Protein AF-A0A927TH06-F1 (afdb_monomer)

Radius of gyration: 19.95 Å; Cα contacts (8 Å, |Δi|>4): 73; chains: 1; bounding box: 49×26×53 Å

Solvent-accessible surface area (backbone atoms only — not comparable to full-atom values): 7713 Å² total; per-residue (Å²): 111,66,73,60,50,56,51,51,52,52,53,52,44,53,54,34,51,52,42,34,52,53,13,52,50,33,33,46,46,32,74,73,48,85,59,98,54,74,67,65,62,57,27,51,48,32,34,51,52,11,52,51,39,33,50,56,28,51,56,50,45,54,53,52,52,54,34,72,74,32,69,67,57,39,54,54,50,50,56,58,68,69,34,66,67,53,52,52,50,52,57,51,50,53,52,53,51,51,54,52,51,53,54,53,52,52,54,49,38,60,56,31,56,75,76,34,68,70,56,24,51,52,48,50,51,51,50,53,52,50,51,50,51,53,50,52,52,50,5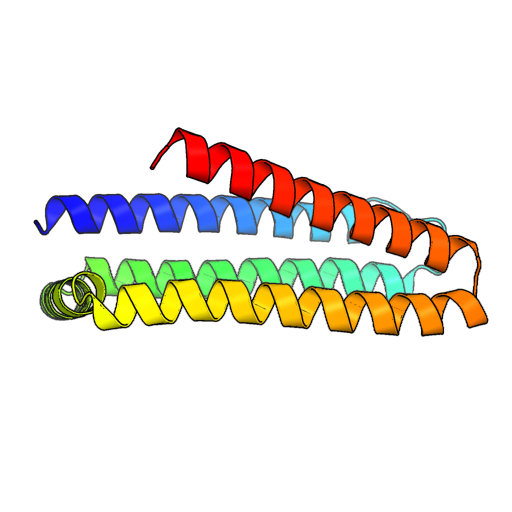6,52,48,66,74,74,108

Foldseek 3Di:
DLVVLLVVLVVVLVVLVVLLVVLVVLLCCLPPPQDPPDNPPSSCVSNVVSVVSNVVSVVSNVVSVVCNVDPVSSVVVVVCVPPPVNVVVVVVVVVVVLVVVLVVLVVVLVVCVVPDPVSNVVSVVVNVVSVVVVVVVVVVVVVVD

Secondary structure (DSSP, 8-state):
-HHHHHHHHHHHHHHHHHHHHHHHHHHHHHHHS--SS-HHHHHHHHHHHHHHHHHHHHHHHHHHHHHHH-HHHHHHHHHHHH-HHHHHHHHHHHHHHHHHHHHHHHHHHHHHHHH-HHHHHHHHHHHHHHHHHHHHHHHHHHHH-

Nearest PDB structures (foldseek):
  7aan-assembly1_B  TM=3.257E-01  e=3.476E+00  Homo sapiens
  6h7w-assembly1_M  TM=3.050E-01  e=3.881E+00  Thermochaetoides thermophila DSM 1495
  3q0k-assembly1_A  TM=3.718E-01  e=5.402E+00  Homo sapiens
  6h7w-assembly1_B  TM=2.545E-01  e=3.290E+00  Thermochaetoides thermophila DSM 1495
  7aal-assembly1_B  TM=2.573E-01  e=6.373E+00  Homo sapiens

Structure (mmCIF, N/CA/C/O backbone):
data_AF-A0A927TH06-F1
#
_entry.id   AF-A0A927TH06-F1
#
loop_
_atom_site.group_PDB
_atom_site.id
_atom_site.type_symbol
_atom_site.label_atom_id
_atom_site.label_alt_id
_atom_site.label_comp_id
_atom_site.label_asym_id
_atom_site.label_entity_id
_atom_site.label_seq_id
_atom_site.pdbx_PDB_ins_code
_atom_site.Cartn_x
_atom_site.Cartn_y
_atom_site.Cartn_z
_atom_site.occupancy
_atom_site.B_iso_or_equiv
_atom_site.auth_seq_id
_atom_site.auth_comp_id
_atom_site.auth_asym_id
_atom_site.auth_atom_id
_atom_site.pdbx_PDB_model_num
ATOM 1 N N . MET A 1 1 ? -18.872 -1.274 23.395 1.00 59.78 1 MET A N 1
ATOM 2 C CA . MET A 1 1 ? -18.220 -0.687 22.195 1.00 59.78 1 MET A CA 1
ATOM 3 C C . MET A 1 1 ? -16.695 -0.747 22.267 1.00 59.78 1 MET A C 1
ATOM 5 O O . MET A 1 1 ? -16.061 -1.108 21.283 1.00 59.78 1 MET A O 1
ATOM 9 N N . GLU A 1 2 ? -16.110 -0.511 23.438 1.00 64.62 2 GLU A N 1
ATOM 10 C CA . GLU A 1 2 ? -14.661 -0.520 23.671 1.00 64.62 2 GLU A CA 1
ATOM 11 C C . GLU A 1 2 ? -13.946 -1.838 23.289 1.00 64.62 2 GLU A C 1
ATOM 13 O O . GLU A 1 2 ? -12.944 -1.830 22.570 1.00 64.62 2 GLU A O 1
ATOM 18 N N . ASN A 1 3 ? -14.529 -2.996 23.635 1.00 71.56 3 ASN A N 1
ATOM 19 C CA . ASN A 1 3 ? -14.000 -4.310 23.233 1.00 71.56 3 ASN A CA 1
ATOM 20 C C . ASN A 1 3 ? -13.990 -4.537 21.708 1.00 71.56 3 ASN A C 1
ATOM 22 O O . ASN A 1 3 ? -13.113 -5.236 21.196 1.00 71.56 3 ASN A O 1
ATOM 26 N N . LYS A 1 4 ? -14.923 -3.933 20.952 1.00 75.12 4 LYS A N 1
ATOM 27 C CA . LYS A 1 4 ? -14.915 -4.011 19.477 1.00 75.12 4 LYS A CA 1
ATOM 28 C C . LYS A 1 4 ? -13.746 -3.204 18.897 1.00 75.12 4 LYS A C 1
ATOM 30 O O . LYS A 1 4 ? -13.124 -3.648 17.934 1.00 75.12 4 LYS A O 1
ATOM 35 N N . MET A 1 5 ? -13.399 -2.073 19.513 1.00 71.44 5 MET A N 1
ATOM 36 C CA . MET A 1 5 ? -12.279 -1.235 19.079 1.00 71.44 5 MET A CA 1
ATOM 37 C C . MET A 1 5 ? -10.922 -1.866 19.356 1.00 71.44 5 MET A C 1
ATOM 39 O O . MET A 1 5 ? -10.082 -1.928 18.461 1.00 71.44 5 MET A O 1
ATOM 43 N N . LYS A 1 6 ? -10.736 -2.416 20.561 1.00 74.75 6 LYS A N 1
ATOM 44 C CA . LYS A 1 6 ? -9.529 -3.172 20.927 1.00 74.75 6 LYS A CA 1
ATOM 45 C C . LYS A 1 6 ? -9.294 -4.333 19.944 1.00 74.75 6 LYS A C 1
ATOM 47 O O . LYS A 1 6 ? -8.178 -4.510 19.457 1.00 74.75 6 LYS A O 1
ATOM 52 N N . LYS A 1 7 ? -10.355 -5.052 19.539 1.00 77.00 7 LYS A N 1
ATOM 53 C CA . LYS A 1 7 ? -10.285 -6.083 18.480 1.00 77.00 7 LYS A CA 1
ATOM 54 C C . LYS A 1 7 ? -9.876 -5.520 17.109 1.00 77.00 7 LYS A C 1
ATOM 56 O O . LYS A 1 7 ? -9.023 -6.115 16.452 1.00 77.00 7 LYS A O 1
ATOM 61 N N . ARG A 1 8 ? -10.429 -4.379 16.675 1.00 73.00 8 ARG A N 1
ATOM 62 C CA . ARG A 1 8 ? -10.040 -3.724 15.406 1.00 73.00 8 ARG A CA 1
ATOM 63 C C . ARG A 1 8 ? -8.586 -3.251 15.420 1.00 73.00 8 ARG A C 1
ATOM 65 O O . ARG A 1 8 ? -7.871 -3.492 14.452 1.00 73.00 8 ARG A O 1
ATOM 72 N N . LEU A 1 9 ? -8.126 -2.650 16.518 1.00 74.56 9 LEU A N 1
ATOM 73 C CA . LEU A 1 9 ? -6.730 -2.239 16.689 1.00 74.56 9 LEU A CA 1
ATOM 74 C C . LEU A 1 9 ? -5.785 -3.443 16.643 1.00 74.56 9 LEU A C 1
ATOM 76 O O . LEU A 1 9 ? -4.779 -3.388 15.944 1.00 74.56 9 LEU A O 1
ATOM 80 N N . LYS A 1 10 ? -6.142 -4.563 17.283 1.00 77.00 10 LYS A N 1
ATOM 81 C CA . LYS A 1 10 ? -5.360 -5.808 17.209 1.00 77.00 10 LYS A CA 1
ATOM 82 C C . LYS A 1 10 ? -5.298 -6.372 15.783 1.00 77.00 10 LYS A C 1
ATOM 84 O O . LYS A 1 10 ? -4.229 -6.786 15.347 1.00 77.00 10 LYS A O 1
ATOM 89 N N . LYS A 1 11 ? -6.402 -6.317 15.025 1.00 79.31 11 LYS A N 1
ATOM 90 C CA . LYS A 1 11 ? -6.438 -6.717 13.604 1.00 79.31 11 LYS A CA 1
ATOM 91 C C . LYS A 1 11 ? -5.579 -5.801 12.721 1.00 79.31 11 LYS A C 1
ATOM 93 O O . LYS A 1 11 ? -4.875 -6.286 11.845 1.00 79.31 11 LYS A O 1
ATOM 98 N N . ARG A 1 12 ? -5.580 -4.488 12.977 1.00 77.25 12 ARG A N 1
ATOM 99 C CA . ARG A 1 12 ? -4.680 -3.530 12.304 1.00 77.25 12 ARG A CA 1
ATOM 100 C C . ARG A 1 12 ? -3.215 -3.821 12.630 1.00 77.25 12 ARG A C 1
ATOM 102 O O . ARG A 1 12 ? -2.387 -3.818 11.728 1.00 77.25 12 ARG A O 1
ATOM 109 N N . ASN A 1 13 ? -2.915 -4.138 13.889 1.00 78.94 13 ASN A N 1
ATOM 110 C CA . ASN A 1 13 ? -1.574 -4.522 14.323 1.00 78.94 13 ASN A CA 1
ATOM 111 C C . ASN A 1 13 ? -1.092 -5.804 13.630 1.00 78.94 13 ASN A C 1
ATOM 113 O O . ASN A 1 13 ? 0.065 -5.885 13.243 1.00 78.94 13 ASN A O 1
ATOM 117 N N . PHE A 1 14 ? -1.988 -6.772 13.416 1.00 77.94 14 PHE A N 1
ATOM 118 C CA . PHE A 1 14 ? -1.694 -7.983 12.647 1.00 77.94 14 PHE A CA 1
ATOM 119 C C . PHE A 1 14 ? -1.316 -7.667 11.189 1.00 77.94 14 PHE A C 1
ATOM 121 O O . PHE A 1 14 ? -0.352 -8.221 10.672 1.00 77.94 14 PHE A O 1
ATOM 128 N N . GLY A 1 15 ? -1.996 -6.707 10.551 1.00 76.12 15 GLY A N 1
ATOM 129 C CA . GLY A 1 15 ? -1.593 -6.203 9.232 1.00 76.12 15 GLY A CA 1
ATOM 130 C C . GLY A 1 15 ? -0.196 -5.563 9.229 1.00 76.12 15 GLY A C 1
ATOM 131 O O . GLY A 1 15 ? 0.584 -5.792 8.309 1.00 76.12 15 GLY A O 1
ATOM 132 N N . CYS A 1 16 ? 0.164 -4.825 10.285 1.00 79.50 16 CYS A N 1
ATOM 133 C CA . CYS A 1 16 ? 1.513 -4.268 10.436 1.00 79.50 16 CYS A CA 1
ATOM 134 C C . CYS A 1 16 ? 2.593 -5.349 10.605 1.00 79.50 16 CYS A C 1
ATOM 136 O O . CYS A 1 16 ? 3.706 -5.158 10.130 1.00 79.50 16 CYS A O 1
ATOM 138 N N . VAL A 1 17 ? 2.277 -6.491 11.225 1.00 81.12 17 VAL A N 1
ATOM 139 C CA . VAL A 1 17 ? 3.201 -7.639 11.295 1.00 81.12 17 VAL A CA 1
ATOM 140 C C . VAL A 1 17 ? 3.465 -8.214 9.899 1.00 81.12 17 VAL A C 1
ATOM 142 O O . VAL A 1 17 ? 4.608 -8.529 9.582 1.00 81.12 17 VAL A O 1
ATOM 145 N N . GLY A 1 18 ? 2.448 -8.262 9.032 1.00 81.94 18 GLY A N 1
ATOM 146 C CA . GLY A 1 18 ? 2.625 -8.627 7.622 1.00 81.94 18 GLY A CA 1
ATOM 147 C C . GLY A 1 18 ? 3.586 -7.691 6.877 1.00 81.94 18 GLY A C 1
ATOM 148 O O . GLY A 1 18 ? 4.459 -8.160 6.153 1.00 81.94 18 GLY A O 1
ATOM 149 N N . LEU A 1 19 ? 3.497 -6.377 7.119 1.00 80.38 19 LEU A N 1
ATOM 150 C CA . LEU A 1 19 ? 4.423 -5.390 6.540 1.00 80.38 19 LEU A CA 1
ATOM 151 C C . LEU A 1 19 ? 5.869 -5.579 7.017 1.00 80.38 19 LEU A C 1
ATOM 153 O O . LEU A 1 19 ? 6.791 -5.432 6.219 1.00 80.38 19 LEU A O 1
ATOM 157 N N . ILE A 1 20 ? 6.073 -5.937 8.290 1.00 84.31 20 ILE A N 1
ATOM 158 C CA . ILE A 1 20 ? 7.404 -6.279 8.816 1.00 84.31 20 ILE A CA 1
ATOM 159 C C . ILE A 1 20 ? 7.951 -7.515 8.096 1.00 84.31 20 ILE 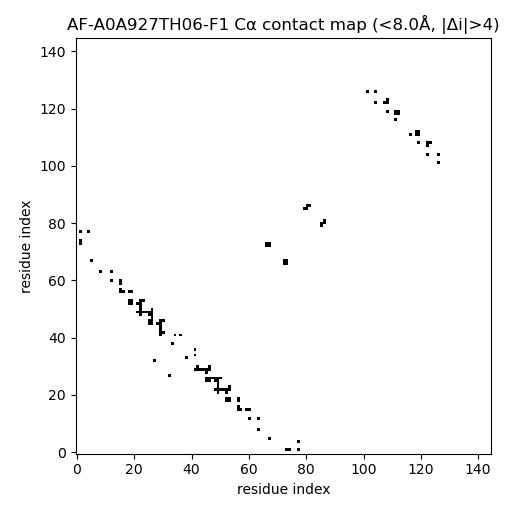A C 1
ATOM 161 O O . ILE A 1 20 ? 9.113 -7.514 7.705 1.00 84.31 20 ILE A O 1
ATOM 165 N N . GLY A 1 21 ? 7.114 -8.529 7.854 1.00 84.62 21 GLY A N 1
ATOM 166 C CA . GLY A 1 21 ? 7.488 -9.705 7.065 1.00 84.62 21 GLY A CA 1
ATOM 167 C C . GLY A 1 21 ? 7.959 -9.344 5.653 1.00 84.62 21 GLY A C 1
ATOM 168 O O . GLY A 1 21 ? 9.030 -9.780 5.238 1.00 84.62 21 GLY A O 1
ATOM 169 N N . CYS A 1 22 ? 7.218 -8.485 4.945 1.00 82.88 22 CYS A N 1
ATOM 170 C CA . CYS A 1 22 ? 7.625 -7.990 3.625 1.00 82.88 22 CYS A CA 1
ATOM 171 C C . CYS A 1 22 ? 8.931 -7.180 3.671 1.00 82.88 22 CYS A C 1
ATOM 173 O O . CYS A 1 22 ? 9.758 -7.310 2.774 1.00 82.88 22 CYS A O 1
ATOM 175 N N . GLY A 1 23 ? 9.135 -6.370 4.714 1.00 81.31 23 GLY A N 1
ATOM 176 C CA . GLY A 1 23 ? 10.376 -5.615 4.897 1.00 81.31 23 GLY A CA 1
ATOM 177 C C . GLY A 1 23 ? 11.585 -6.512 5.182 1.00 81.31 23 GLY A C 1
ATOM 178 O O . GLY A 1 23 ? 12.662 -6.280 4.647 1.00 81.31 23 GLY A O 1
ATOM 179 N N . ILE A 1 24 ? 11.417 -7.581 5.966 1.00 85.19 24 ILE A N 1
ATOM 180 C CA . ILE A 1 24 ? 12.479 -8.575 6.196 1.00 85.19 24 ILE A CA 1
ATOM 181 C C . ILE A 1 24 ? 12.803 -9.312 4.892 1.00 85.19 24 ILE A C 1
ATOM 183 O O . ILE A 1 24 ? 13.975 -9.496 4.572 1.00 85.19 24 ILE A O 1
ATOM 187 N N . LEU A 1 25 ? 11.779 -9.680 4.114 1.00 84.44 25 LEU A N 1
ATOM 188 C CA . LEU A 1 25 ? 11.957 -10.306 2.806 1.00 84.44 25 LEU A CA 1
ATOM 189 C C . LEU A 1 25 ? 12.759 -9.403 1.857 1.00 84.44 25 LEU A C 1
ATOM 191 O O . LEU A 1 25 ? 13.675 -9.883 1.198 1.00 84.44 25 LEU A O 1
ATOM 195 N N . SER A 1 26 ? 12.466 -8.100 1.807 1.00 81.00 26 SER A N 1
ATOM 196 C CA . SER A 1 26 ? 13.191 -7.182 0.921 1.00 81.00 26 SER A CA 1
ATOM 197 C C . SER A 1 26 ? 14.648 -6.973 1.349 1.00 81.00 26 SER A C 1
ATOM 199 O O . SER A 1 26 ? 15.525 -6.921 0.491 1.00 81.00 26 SER A O 1
ATOM 201 N N . VAL A 1 27 ? 14.934 -6.923 2.658 1.00 81.56 27 VAL A N 1
ATOM 202 C CA . VAL A 1 27 ? 16.318 -6.889 3.174 1.00 81.56 27 VAL A CA 1
ATOM 203 C C . VAL A 1 27 ? 17.056 -8.189 2.848 1.00 81.56 27 VAL A C 1
ATOM 205 O O . VAL A 1 27 ? 18.228 -8.145 2.473 1.00 81.56 27 VAL A O 1
ATOM 208 N N . TYR A 1 28 ? 16.380 -9.335 2.958 1.00 82.50 28 TYR A N 1
ATOM 209 C CA . TYR A 1 28 ? 16.957 -10.639 2.639 1.00 82.50 28 TYR A CA 1
ATOM 210 C C . TYR A 1 28 ? 17.292 -10.764 1.150 1.00 82.50 28 TYR A C 1
ATOM 212 O O . TYR A 1 28 ? 18.409 -11.139 0.810 1.00 82.50 28 TYR A O 1
ATOM 220 N N . VAL A 1 29 ? 16.372 -10.380 0.260 1.00 80.00 29 VAL A N 1
ATOM 221 C CA . VAL A 1 29 ? 16.613 -10.382 -1.193 1.00 80.00 29 VAL A CA 1
ATOM 222 C C . VAL A 1 29 ? 17.761 -9.443 -1.556 1.00 80.00 29 VAL A C 1
ATOM 224 O O . VAL A 1 29 ? 18.634 -9.842 -2.317 1.00 80.00 29 VAL A O 1
ATOM 227 N N . GLY A 1 30 ? 17.810 -8.243 -0.966 1.00 74.31 30 GLY A N 1
ATOM 228 C CA . GLY A 1 30 ? 18.886 -7.284 -1.220 1.00 74.31 30 GLY A CA 1
ATOM 229 C C . GLY A 1 30 ? 20.278 -7.777 -0.806 1.00 74.31 30 GLY A C 1
ATOM 230 O O . GLY A 1 30 ? 21.240 -7.462 -1.488 1.00 74.31 30 GLY A O 1
ATOM 231 N N . ASN A 1 31 ? 20.402 -8.555 0.278 1.00 71.38 31 ASN A N 1
ATOM 232 C CA . ASN A 1 31 ? 21.708 -9.014 0.782 1.00 71.38 31 ASN A CA 1
ATOM 233 C C . ASN A 1 31 ? 22.113 -10.425 0.319 1.00 71.38 31 ASN A C 1
ATOM 235 O O . ASN A 1 31 ? 23.302 -10.689 0.171 1.00 71.38 31 ASN A O 1
ATOM 239 N N . CYS A 1 32 ? 21.164 -11.352 0.142 1.00 65.50 32 CYS A N 1
ATOM 240 C CA . CYS A 1 32 ? 21.461 -12.757 -0.173 1.00 65.50 32 CYS A CA 1
ATOM 241 C C . CYS A 1 32 ? 21.324 -13.103 -1.656 1.00 65.50 32 CYS A C 1
ATOM 243 O O . CYS A 1 32 ? 21.952 -14.058 -2.108 1.00 65.50 32 CYS A O 1
ATOM 245 N N . MET A 1 33 ? 20.500 -12.377 -2.412 1.00 59.91 33 MET A N 1
ATOM 246 C CA . MET A 1 33 ? 20.303 -12.645 -3.831 1.00 59.91 33 MET A CA 1
ATOM 247 C C . MET A 1 33 ? 21.193 -11.681 -4.610 1.00 59.91 33 MET A C 1
ATOM 249 O O . MET A 1 33 ? 20.857 -10.513 -4.777 1.00 59.91 33 MET A O 1
ATOM 253 N N . THR A 1 34 ? 22.355 -12.154 -5.064 1.00 54.38 34 THR A N 1
ATOM 254 C CA . THR A 1 34 ? 23.219 -11.396 -5.978 1.00 54.38 34 THR A CA 1
ATOM 255 C C . THR A 1 34 ? 22.470 -11.200 -7.294 1.00 54.38 34 THR A C 1
ATOM 257 O O . THR A 1 34 ? 22.503 -12.059 -8.178 1.00 54.38 34 THR A O 1
ATOM 260 N N . LEU A 1 35 ? 21.717 -10.106 -7.400 1.00 56.50 35 LEU A N 1
ATOM 261 C CA . LEU A 1 35 ? 21.070 -9.711 -8.642 1.00 56.50 35 LEU A CA 1
ATOM 262 C C . LEU A 1 35 ? 22.171 -9.376 -9.667 1.00 56.50 35 LEU A C 1
ATOM 264 O O . LEU A 1 35 ? 23.132 -8.699 -9.311 1.00 56.50 35 LEU A O 1
ATOM 268 N N . PRO A 1 36 ? 22.056 -9.815 -10.933 1.00 56.50 36 PRO A N 1
ATOM 269 C CA . PRO A 1 36 ? 23.069 -9.602 -11.978 1.00 56.50 36 PRO A CA 1
ATOM 270 C C . PRO A 1 36 ? 23.157 -8.142 -12.479 1.00 56.50 36 PRO A C 1
ATOM 272 O O . PRO A 1 36 ? 23.672 -7.889 -13.562 1.00 56.50 36 PRO A O 1
ATOM 275 N N . VAL A 1 37 ? 22.622 -7.187 -11.716 1.00 55.94 37 VAL A N 1
ATOM 276 C CA . VAL A 1 37 ? 22.518 -5.761 -12.045 1.00 55.94 37 VAL A CA 1
ATOM 277 C C . VAL A 1 37 ? 23.419 -5.008 -11.073 1.00 55.94 37 VAL A C 1
ATOM 279 O O . VAL A 1 37 ? 23.314 -5.261 -9.875 1.00 55.94 37 VAL A O 1
ATOM 282 N N 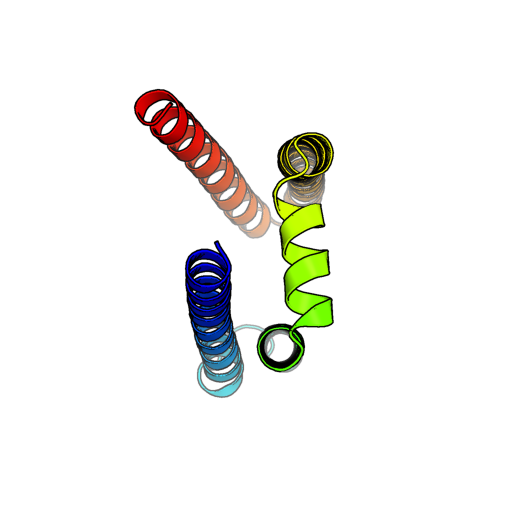. ASP A 1 38 ? 24.282 -4.124 -11.585 1.00 55.56 38 ASP A N 1
ATOM 283 C CA . ASP A 1 38 ? 25.319 -3.362 -10.866 1.00 55.56 38 ASP A CA 1
ATOM 284 C C . ASP A 1 38 ? 25.064 -3.226 -9.351 1.00 55.56 38 ASP A C 1
ATOM 286 O O . ASP A 1 38 ? 24.146 -2.536 -8.889 1.00 55.56 38 ASP A O 1
ATOM 290 N N . LEU A 1 39 ? 25.870 -3.975 -8.591 1.00 57.56 39 LEU A N 1
ATOM 291 C CA . LEU A 1 39 ? 25.573 -4.478 -7.246 1.00 57.56 39 LEU A CA 1
ATOM 292 C C . LEU A 1 39 ? 25.350 -3.412 -6.159 1.00 57.56 39 LEU A C 1
ATOM 294 O O . LEU A 1 39 ? 24.743 -3.737 -5.141 1.00 57.56 39 LEU A O 1
ATOM 298 N N . ASP A 1 40 ? 25.771 -2.160 -6.343 1.00 65.75 40 ASP A N 1
ATOM 299 C CA . ASP A 1 40 ? 25.706 -1.156 -5.268 1.00 65.75 40 ASP A CA 1
ATOM 300 C C . ASP A 1 40 ? 24.345 -0.453 -5.163 1.00 65.75 40 ASP A C 1
ATOM 302 O O . ASP A 1 40 ? 23.790 -0.319 -4.067 1.00 65.75 40 ASP A O 1
ATOM 306 N N . PHE A 1 41 ? 23.758 -0.024 -6.285 1.00 71.75 41 PHE A N 1
ATOM 307 C CA . PHE A 1 41 ? 22.528 0.776 -6.235 1.00 71.75 41 PHE A CA 1
ATOM 308 C C . PHE A 1 41 ? 21.298 -0.073 -5.900 1.00 71.75 41 PHE A C 1
ATOM 310 O O . PHE A 1 41 ? 20.502 0.286 -5.029 1.00 71.75 41 PHE A O 1
ATOM 317 N N . SER A 1 42 ? 21.156 -1.226 -6.559 1.00 70.69 42 SER A N 1
ATOM 318 C CA . SER A 1 42 ? 20.011 -2.121 -6.360 1.00 70.69 42 SER A CA 1
ATOM 319 C C . SER A 1 42 ? 19.959 -2.638 -4.920 1.00 70.69 42 SER A C 1
ATOM 321 O O . SER A 1 42 ? 18.911 -2.595 -4.274 1.00 70.69 42 SER A O 1
ATOM 323 N N . THR A 1 43 ? 21.108 -3.046 -4.378 1.00 76.12 43 THR A N 1
ATOM 324 C CA . THR A 1 43 ? 21.234 -3.540 -3.001 1.00 76.12 43 THR A CA 1
ATOM 325 C C . THR A 1 43 ? 20.899 -2.457 -1.978 1.00 76.12 43 THR A C 1
ATOM 327 O O . THR A 1 43 ? 20.096 -2.691 -1.068 1.00 76.12 43 THR A O 1
ATOM 330 N N . GLY A 1 44 ? 21.435 -1.242 -2.150 1.00 80.06 44 GLY A N 1
ATOM 331 C CA . GLY A 1 44 ? 21.108 -0.095 -1.299 1.00 80.06 44 GLY A CA 1
ATOM 332 C C . GLY A 1 44 ? 19.618 0.264 -1.328 1.00 80.06 44 GLY A C 1
ATOM 333 O O . GLY A 1 44 ? 19.024 0.568 -0.292 1.00 80.06 44 GLY A O 1
ATOM 334 N N . PHE A 1 45 ? 18.976 0.156 -2.493 1.00 81.69 45 PHE A N 1
ATOM 335 C CA . PHE A 1 45 ? 17.551 0.438 -2.651 1.00 81.69 45 PHE A CA 1
ATOM 336 C C . PHE A 1 45 ? 16.657 -0.581 -1.925 1.00 81.69 45 PHE A C 1
ATOM 338 O O . PHE A 1 45 ? 15.786 -0.188 -1.146 1.00 81.69 45 PHE A O 1
ATOM 345 N N . TYR A 1 46 ? 16.881 -1.888 -2.117 1.00 81.94 46 TYR A N 1
ATOM 346 C CA . TYR A 1 46 ? 16.070 -2.937 -1.475 1.00 81.94 46 TYR A CA 1
ATOM 347 C C . TYR A 1 46 ? 16.239 -2.975 0.046 1.00 81.94 46 TYR A C 1
ATOM 349 O O . TYR A 1 46 ? 15.262 -3.157 0.783 1.00 81.94 46 TYR A O 1
ATOM 357 N N . THR A 1 47 ? 17.467 -2.765 0.524 1.00 83.75 47 THR A N 1
ATOM 358 C CA . THR A 1 47 ? 17.756 -2.692 1.960 1.00 83.75 47 THR A CA 1
ATOM 359 C C . THR A 1 47 ? 17.141 -1.442 2.582 1.00 83.75 47 THR A C 1
ATOM 361 O O . THR A 1 47 ? 16.425 -1.555 3.578 1.00 83.75 47 THR A O 1
ATOM 364 N N . GLY A 1 48 ? 17.315 -0.272 1.960 1.00 85.75 48 GLY A N 1
ATOM 365 C CA . GLY A 1 48 ? 16.716 0.986 2.407 1.00 85.75 48 GLY A CA 1
ATOM 366 C C . GLY A 1 48 ? 15.187 0.933 2.470 1.00 85.75 48 GLY A C 1
ATOM 367 O O . GLY A 1 48 ? 14.597 1.300 3.489 1.00 85.75 48 GLY A O 1
ATOM 368 N N . LEU A 1 49 ? 14.534 0.403 1.428 1.00 86.31 49 LEU A N 1
ATOM 369 C CA . LEU A 1 49 ? 13.082 0.194 1.426 1.00 86.31 49 LEU A CA 1
ATOM 370 C C . LEU A 1 49 ? 12.633 -0.764 2.531 1.00 86.31 49 LEU A C 1
ATOM 372 O O . LEU A 1 49 ? 11.642 -0.494 3.212 1.00 86.31 49 LEU A O 1
ATOM 376 N N . GLY A 1 50 ? 13.367 -1.857 2.744 1.00 85.88 50 GLY A N 1
ATOM 377 C CA . GLY A 1 50 ? 13.058 -2.813 3.802 1.00 85.88 50 GLY A CA 1
ATOM 378 C C . GLY A 1 50 ? 13.113 -2.191 5.192 1.00 85.88 50 GLY A C 1
ATOM 379 O O . GLY A 1 50 ? 12.158 -2.315 5.964 1.00 85.88 50 GLY A O 1
ATOM 380 N N . PHE A 1 51 ? 14.171 -1.433 5.489 1.00 87.56 51 PHE A N 1
ATOM 381 C CA . PHE A 1 51 ? 14.281 -0.700 6.749 1.00 87.56 51 PHE A CA 1
ATOM 382 C C . PHE A 1 51 ? 13.174 0.345 6.917 1.00 87.56 51 PHE A C 1
ATOM 384 O O . PHE A 1 51 ? 12.599 0.444 8.002 1.00 87.56 51 PHE A O 1
ATOM 391 N N . ALA A 1 52 ? 12.817 1.084 5.863 1.00 88.38 52 ALA A N 1
ATOM 392 C CA . ALA A 1 52 ? 11.733 2.065 5.919 1.00 88.38 52 ALA A CA 1
ATOM 393 C C . ALA A 1 52 ? 10.367 1.412 6.218 1.00 88.38 52 ALA A C 1
ATOM 395 O O . ALA A 1 52 ? 9.594 1.909 7.049 1.00 88.38 52 ALA A O 1
ATOM 396 N N . LEU A 1 53 ? 10.075 0.264 5.596 1.00 87.44 53 LEU A N 1
ATOM 397 C CA . LEU A 1 53 ? 8.859 -0.509 5.860 1.00 87.44 53 LEU A CA 1
ATOM 398 C C . LEU A 1 53 ? 8.820 -1.029 7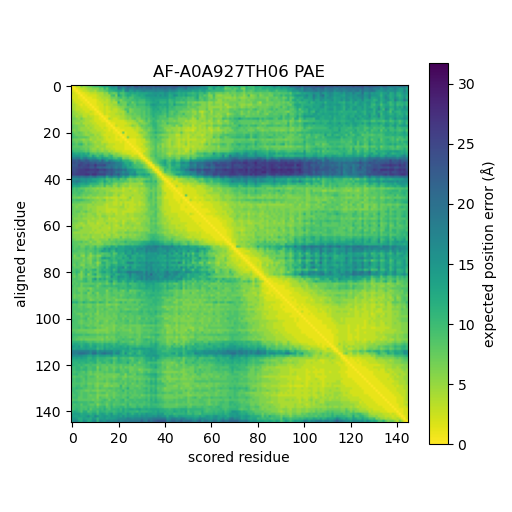.301 1.00 87.44 53 LEU A C 1
ATOM 400 O O . LEU A 1 53 ? 7.808 -0.869 7.986 1.00 87.44 53 LEU A O 1
ATOM 404 N N . ILE A 1 54 ? 9.930 -1.579 7.795 1.00 88.06 54 ILE A N 1
ATOM 405 C CA . ILE A 1 54 ? 10.030 -2.073 9.173 1.00 88.06 54 ILE A CA 1
ATOM 406 C C . ILE A 1 54 ? 9.859 -0.918 10.171 1.00 88.06 54 ILE A C 1
ATOM 408 O O . ILE A 1 54 ? 9.051 -1.014 11.096 1.00 88.06 54 ILE A O 1
ATOM 412 N N . ALA A 1 55 ? 10.554 0.204 9.965 1.00 89.12 55 ALA A N 1
ATOM 413 C CA . ALA A 1 55 ? 10.484 1.366 10.846 1.00 89.12 55 ALA A CA 1
ATOM 414 C C . ALA A 1 55 ? 9.063 1.950 10.915 1.00 89.12 55 ALA A C 1
ATOM 416 O 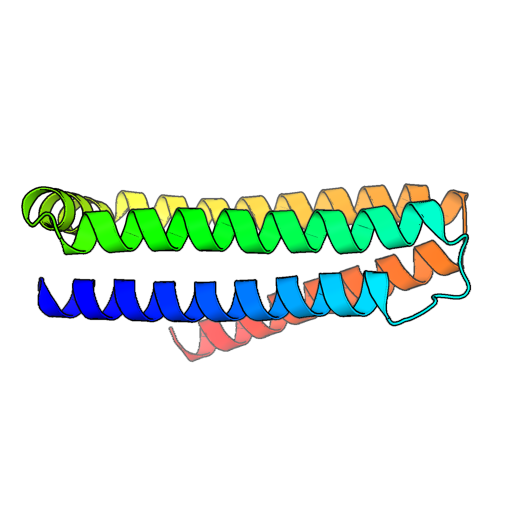O . ALA A 1 55 ? 8.532 2.178 12.006 1.00 89.12 55 ALA A O 1
ATOM 417 N N . SER A 1 56 ? 8.407 2.143 9.767 1.00 86.81 56 SER A N 1
ATOM 418 C CA . SER A 1 56 ? 7.034 2.664 9.717 1.00 86.81 56 SER A CA 1
ATOM 419 C C . SER A 1 56 ? 6.020 1.728 10.394 1.00 86.81 56 SER A C 1
ATOM 421 O O . SER A 1 56 ? 5.125 2.194 11.116 1.00 86.81 56 SER A O 1
ATOM 423 N N . ALA A 1 57 ? 6.188 0.411 10.243 1.00 86.44 57 ALA A N 1
ATOM 424 C CA . ALA A 1 57 ? 5.365 -0.584 10.917 1.00 86.44 57 ALA A CA 1
ATOM 425 C C . ALA A 1 57 ? 5.562 -0.549 12.441 1.00 86.44 57 ALA A C 1
ATOM 427 O O . ALA A 1 57 ? 4.576 -0.481 13.180 1.00 86.44 57 ALA A O 1
ATOM 428 N N . ILE A 1 58 ? 6.811 -0.504 12.919 1.00 87.44 58 ILE A N 1
ATOM 429 C CA . ILE A 1 58 ? 7.136 -0.422 14.352 1.00 87.44 58 ILE A CA 1
ATOM 430 C C . ILE A 1 58 ? 6.539 0.845 14.975 1.00 87.44 58 ILE A C 1
ATOM 432 O O . ILE A 1 58 ? 5.852 0.765 15.996 1.00 87.44 58 ILE A O 1
ATOM 436 N N . ILE A 1 59 ? 6.722 2.010 14.343 1.00 88.00 59 ILE A N 1
ATOM 437 C CA . ILE A 1 59 ? 6.163 3.283 14.828 1.00 88.00 59 ILE A CA 1
ATOM 438 C C . ILE A 1 59 ? 4.637 3.184 14.964 1.00 88.00 59 ILE A C 1
ATOM 440 O O . ILE A 1 59 ? 4.057 3.653 15.948 1.00 88.00 59 ILE A O 1
ATOM 444 N N . THR A 1 60 ? 3.972 2.551 13.997 1.00 85.19 60 THR A N 1
ATOM 445 C CA . THR A 1 60 ? 2.516 2.365 14.012 1.00 85.19 60 THR A CA 1
ATOM 446 C C . THR A 1 60 ? 2.070 1.425 15.133 1.00 85.19 60 THR A C 1
ATOM 448 O O . THR A 1 60 ? 1.094 1.723 15.827 1.00 85.19 60 THR A O 1
ATOM 451 N N . ILE A 1 61 ? 2.802 0.332 15.365 1.00 85.56 61 ILE A N 1
ATOM 452 C CA . ILE A 1 61 ? 2.538 -0.616 16.455 1.00 85.56 61 ILE A CA 1
ATOM 453 C C . ILE A 1 61 ? 2.676 0.075 17.815 1.00 85.56 61 ILE A C 1
ATOM 455 O O . ILE A 1 61 ? 1.770 -0.018 18.643 1.00 85.56 61 ILE A O 1
ATOM 459 N N . ILE A 1 62 ? 3.753 0.836 18.032 1.00 85.31 62 ILE A N 1
ATOM 460 C CA . ILE A 1 62 ? 3.986 1.565 19.289 1.00 85.31 62 ILE A CA 1
ATOM 461 C C . ILE A 1 62 ? 2.858 2.570 19.548 1.00 85.31 62 ILE A C 1
ATOM 463 O O . ILE A 1 62 ? 2.318 2.632 20.656 1.00 85.31 62 ILE A O 1
ATOM 467 N N . LYS A 1 63 ? 2.447 3.331 18.523 1.00 84.25 63 LYS A N 1
ATOM 468 C CA . LYS A 1 63 ? 1.308 4.255 18.634 1.00 84.25 63 LYS A CA 1
ATOM 469 C C . LYS A 1 63 ? 0.024 3.511 19.012 1.00 84.25 63 LYS A C 1
ATOM 471 O O . LYS A 1 63 ? -0.677 3.954 19.919 1.00 84.25 63 LYS A O 1
ATOM 476 N N . ASN A 1 64 ? -0.268 2.379 18.367 1.00 81.88 64 ASN A N 1
ATOM 477 C CA . ASN A 1 64 ? -1.455 1.567 18.655 1.00 81.88 64 ASN A CA 1
ATOM 478 C C . ASN A 1 64 ? -1.446 0.996 20.079 1.00 81.88 64 ASN A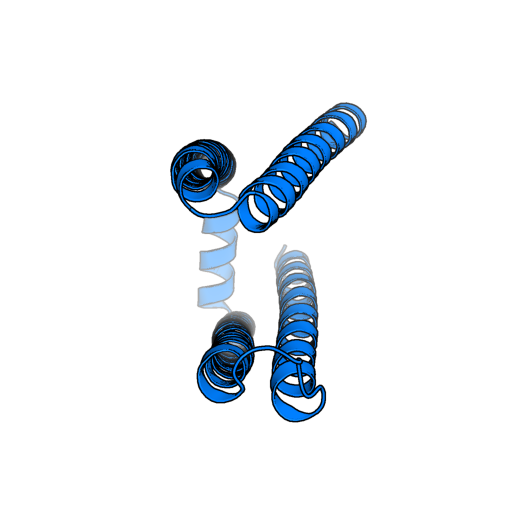 C 1
ATOM 480 O O . ASN A 1 64 ? -2.478 1.031 20.746 1.00 81.88 64 ASN A O 1
ATOM 484 N N . LEU A 1 65 ? -0.297 0.527 20.568 1.00 81.31 65 LEU A N 1
ATOM 485 C CA . LEU A 1 65 ? -0.150 0.036 21.939 1.00 81.31 65 LEU A CA 1
ATOM 486 C C . LEU A 1 65 ? -0.397 1.149 22.965 1.00 81.31 65 LEU A C 1
ATOM 488 O O . LEU A 1 65 ? -1.156 0.950 23.913 1.00 81.31 65 LEU A O 1
ATOM 492 N N . ARG A 1 66 ? 0.151 2.352 22.735 1.00 82.38 66 ARG A N 1
ATOM 493 C CA . ARG A 1 66 ? -0.069 3.519 23.607 1.00 82.38 66 ARG A CA 1
ATOM 494 C C . ARG A 1 66 ? -1.548 3.917 23.693 1.00 82.38 66 ARG A C 1
ATOM 496 O O . ARG A 1 66 ? -2.001 4.346 24.748 1.00 82.38 66 ARG A O 1
ATOM 503 N N . ILE A 1 67 ? -2.300 3.768 22.604 1.00 79.44 67 ILE A N 1
ATOM 504 C CA . ILE A 1 67 ? -3.746 4.048 22.569 1.00 79.44 67 ILE A CA 1
ATOM 505 C C . ILE A 1 67 ? -4.538 3.007 23.362 1.00 79.44 67 ILE A C 1
ATOM 507 O O . ILE A 1 67 ? -5.501 3.361 24.025 1.00 79.44 67 ILE A O 1
ATOM 511 N N . ILE A 1 68 ? -4.150 1.730 23.311 1.00 76.38 68 ILE A N 1
ATOM 512 C CA . ILE A 1 68 ? -4.841 0.667 24.061 1.00 76.38 68 ILE A CA 1
ATOM 513 C C . ILE A 1 68 ? -4.638 0.834 25.572 1.00 76.38 68 ILE A C 1
ATOM 515 O O . ILE A 1 68 ? -5.530 0.484 26.341 1.00 76.38 68 ILE A O 1
ATOM 519 N N . HIS A 1 69 ? -3.485 1.367 25.984 1.00 76.88 69 HIS A N 1
ATOM 520 C CA . HIS A 1 69 ? -3.144 1.565 27.393 1.00 76.88 69 HIS A CA 1
ATOM 521 C C . HIS A 1 69 ? -3.794 2.815 28.018 1.00 76.88 69 HIS A C 1
ATOM 523 O O . HIS A 1 69 ? -3.905 2.898 29.233 1.00 76.88 69 HIS A O 1
ATOM 529 N N . SER A 1 70 ? -4.238 3.786 27.211 1.00 79.69 70 SER A N 1
ATOM 530 C CA . SER A 1 70 ? -4.888 5.014 27.688 1.00 79.69 70 SER A CA 1
ATOM 531 C C . SER A 1 70 ? -6.375 4.994 27.339 1.00 79.69 70 SER A C 1
ATOM 533 O O . SER A 1 70 ? -6.749 5.144 26.176 1.00 79.69 70 SER A O 1
ATOM 535 N N . GLU A 1 71 ? -7.235 4.829 28.347 1.00 73.31 71 GLU A N 1
ATOM 536 C CA . GLU A 1 71 ? -8.692 4.792 28.146 1.00 73.31 71 GLU A CA 1
ATOM 537 C C . GLU A 1 71 ? -9.246 6.096 27.554 1.00 73.31 71 GLU A C 1
ATOM 539 O O . GLU A 1 71 ? -10.165 6.063 26.738 1.00 73.31 71 GLU A O 1
ATOM 544 N N . GLU A 1 72 ? -8.659 7.239 27.909 1.00 76.62 72 GLU A N 1
ATOM 545 C CA . GLU A 1 72 ? -9.045 8.553 27.387 1.00 76.62 72 GLU A CA 1
ATOM 546 C C . GLU A 1 72 ? -8.809 8.651 25.871 1.00 76.62 72 GLU A C 1
ATOM 548 O O . GLU A 1 72 ? -9.729 8.945 25.106 1.00 76.62 72 GLU A O 1
ATOM 553 N N . LYS A 1 73 ? -7.611 8.270 25.409 1.00 74.31 73 LYS A N 1
ATOM 554 C CA . LYS A 1 73 ? -7.256 8.264 23.978 1.00 74.31 73 LYS A CA 1
ATOM 555 C C . LYS A 1 73 ? -8.034 7.226 23.186 1.00 74.31 73 LYS A C 1
ATOM 557 O O . LYS A 1 73 ? -8.250 7.388 21.984 1.00 74.31 73 LYS A O 1
ATOM 562 N N . LEU A 1 74 ? -8.440 6.141 23.841 1.00 74.06 74 LEU A N 1
ATOM 563 C CA . LEU A 1 74 ? -9.306 5.153 23.227 1.00 74.06 74 LEU A CA 1
ATOM 564 C C . LEU A 1 74 ? -10.698 5.743 22.986 1.00 74.06 74 LEU A C 1
ATOM 566 O O . LEU A 1 74 ? -11.197 5.628 21.872 1.00 74.06 74 LEU A O 1
ATOM 570 N N . LYS A 1 75 ? -11.295 6.422 23.975 1.00 73.75 75 LYS A N 1
ATOM 571 C CA . LYS A 1 75 ? -12.609 7.077 23.841 1.00 73.75 75 LYS A CA 1
ATOM 572 C C . LYS A 1 75 ? -12.602 8.161 22.763 1.00 73.75 75 LYS A C 1
ATOM 574 O O . LYS A 1 75 ? -13.481 8.152 21.905 1.00 73.75 75 LYS A O 1
ATOM 579 N N . GLU A 1 76 ? -11.579 9.008 22.726 1.00 79.06 76 GLU A N 1
ATOM 580 C CA . GLU A 1 76 ? -11.420 10.030 21.684 1.00 79.06 76 GLU A CA 1
ATOM 581 C C . GLU A 1 76 ? -11.353 9.409 20.279 1.00 79.06 76 GLU A C 1
ATOM 583 O O . GLU A 1 76 ? -12.093 9.798 19.373 1.00 79.06 76 GLU A O 1
ATOM 588 N N . LYS A 1 77 ? -10.538 8.357 20.106 1.00 70.50 77 LYS A N 1
ATOM 589 C CA . LYS A 1 77 ? -10.485 7.621 18.837 1.00 70.50 77 LYS A CA 1
ATOM 590 C C . LYS A 1 77 ? -11.798 6.943 18.486 1.00 70.50 77 LYS A C 1
ATOM 592 O O . LYS A 1 77 ? -12.090 6.830 17.298 1.00 70.50 77 LYS A O 1
ATOM 597 N N . THR A 1 78 ? -12.573 6.495 19.478 1.00 71.06 78 THR A N 1
ATOM 598 C CA . THR A 1 78 ? -13.884 5.913 19.194 1.00 71.06 78 THR A CA 1
ATOM 599 C C . THR A 1 78 ? -14.798 6.937 18.539 1.00 71.06 78 THR A C 1
ATOM 601 O O . THR A 1 78 ? -15.339 6.662 17.475 1.00 71.06 78 THR A O 1
ATOM 604 N N . LEU A 1 79 ? -14.893 8.134 19.115 1.00 73.19 79 LEU A N 1
ATOM 605 C CA . LEU A 1 79 ? -15.743 9.204 18.608 1.00 73.19 79 LEU A CA 1
ATOM 606 C C . LEU A 1 79 ? -15.308 9.639 17.207 1.00 73.19 79 LEU A C 1
ATOM 608 O O . LEU A 1 79 ? -16.136 9.721 16.308 1.00 73.19 79 LEU A O 1
ATOM 612 N N . ALA A 1 80 ? -14.002 9.804 16.990 1.00 73.94 80 ALA A N 1
ATOM 613 C CA . ALA A 1 80 ? -13.471 10.194 15.687 1.00 73.94 80 ALA A CA 1
ATOM 614 C C . ALA A 1 80 ? -13.698 9.144 14.578 1.00 73.94 80 ALA A C 1
ATOM 616 O O . ALA A 1 80 ? -13.801 9.514 13.408 1.00 73.94 80 ALA A O 1
ATOM 617 N N . GLU A 1 81 ? -13.735 7.847 14.916 1.00 68.69 81 GLU A N 1
ATOM 618 C CA . GLU A 1 81 ? -13.896 6.746 13.950 1.00 68.69 81 GLU A CA 1
ATOM 619 C C . GLU A 1 81 ? -15.370 6.460 13.603 1.00 68.69 81 GLU A C 1
ATOM 621 O O . GLU A 1 81 ? -15.624 5.897 12.539 1.00 68.69 81 GLU A O 1
ATOM 626 N N . TYR A 1 82 ? -16.324 6.858 14.457 1.00 68.81 82 TYR A N 1
ATOM 627 C CA . TYR A 1 82 ? -17.773 6.754 14.199 1.00 68.81 82 TYR A CA 1
ATOM 628 C C . TYR A 1 82 ? -18.397 8.028 13.607 1.00 68.81 82 TYR A C 1
ATOM 630 O O . TYR A 1 82 ? -19.590 8.033 13.322 1.00 68.81 82 TYR A O 1
ATOM 638 N N . ASP A 1 83 ? -17.615 9.087 13.391 1.00 77.00 83 ASP A N 1
ATOM 639 C CA . ASP A 1 83 ? -18.082 10.267 12.666 1.00 77.00 83 ASP A CA 1
ATOM 640 C C . ASP A 1 83 ? -18.182 9.957 11.159 1.00 77.00 83 ASP A C 1
ATOM 642 O O . ASP A 1 83 ? -17.175 9.703 10.480 1.00 77.00 83 ASP A O 1
ATOM 646 N N . GLU A 1 84 ? -19.408 9.983 10.631 1.00 80.69 84 GLU A N 1
ATOM 647 C CA . GLU A 1 84 ? -19.722 9.720 9.222 1.00 80.69 84 GLU A CA 1
ATOM 648 C C . GLU A 1 84 ? -18.911 10.617 8.278 1.00 80.69 84 GLU A C 1
ATOM 650 O O . GLU A 1 84 ? -18.476 10.182 7.204 1.00 80.69 84 GLU A O 1
ATOM 655 N N . ARG A 1 85 ? -18.616 11.853 8.703 1.00 80.94 85 ARG A N 1
ATOM 656 C CA . ARG A 1 85 ? -17.821 12.798 7.918 1.00 80.94 85 ARG A CA 1
ATOM 657 C C . ARG A 1 85 ? -16.403 12.284 7.700 1.00 80.94 85 ARG A C 1
ATOM 659 O O . ARG A 1 85 ? -15.901 12.314 6.575 1.00 80.94 85 ARG A O 1
ATOM 666 N N . ASN A 1 86 ? -15.753 11.787 8.750 1.00 79.81 86 ASN A N 1
ATOM 667 C CA . ASN A 1 86 ? -14.392 11.262 8.654 1.00 79.81 86 ASN A CA 1
ATOM 668 C C . ASN A 1 86 ? -14.339 9.991 7.806 1.00 79.81 86 ASN A C 1
ATOM 670 O O . ASN A 1 86 ? -13.383 9.788 7.053 1.00 79.81 86 ASN A O 1
ATOM 674 N N . GLN A 1 87 ? -15.368 9.146 7.881 1.00 79.50 87 GLN A N 1
ATOM 675 C CA . GLN A 1 87 ? -15.462 7.961 7.036 1.00 79.50 87 GLN A CA 1
ATOM 676 C C . GLN A 1 87 ? -15.584 8.340 5.554 1.00 79.50 87 GLN A C 1
ATOM 678 O O . GLN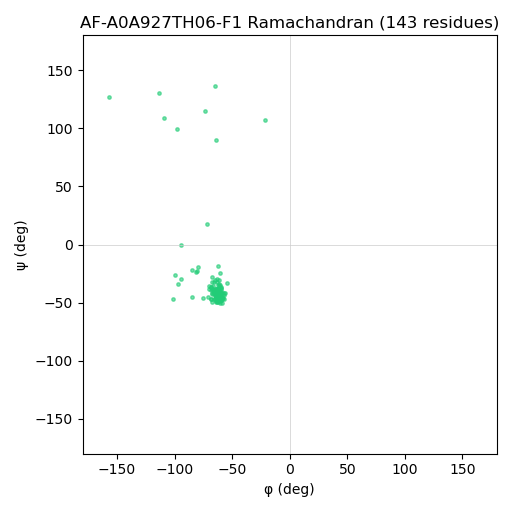 A 1 87 ? -14.836 7.810 4.727 1.00 79.50 87 GLN A O 1
ATOM 683 N N . ALA A 1 88 ? -16.443 9.309 5.225 1.00 84.31 88 ALA A N 1
ATOM 684 C CA . ALA A 1 88 ? -16.612 9.802 3.862 1.00 84.31 88 ALA A CA 1
ATOM 685 C C . ALA A 1 88 ? -15.332 10.449 3.308 1.00 84.31 88 ALA A C 1
ATOM 687 O O . ALA A 1 88 ? -14.946 10.168 2.171 1.00 84.31 88 ALA A O 1
ATOM 688 N N . ILE A 1 89 ? -14.638 11.270 4.110 1.00 86.00 89 ILE A N 1
ATOM 689 C CA . ILE A 1 89 ? -13.356 11.875 3.716 1.00 86.00 89 ILE A CA 1
ATOM 690 C C . ILE A 1 89 ? -12.343 10.780 3.388 1.00 86.00 89 ILE A C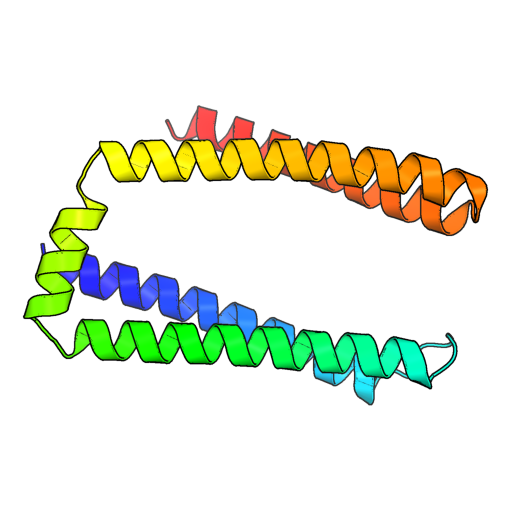 1
ATOM 692 O O . ILE A 1 89 ? -11.771 10.800 2.304 1.00 86.00 89 ILE A O 1
ATOM 696 N N . ARG A 1 90 ? -12.164 9.786 4.270 1.00 84.12 90 ARG A N 1
ATOM 697 C CA . ARG A 1 90 ? -11.191 8.704 4.051 1.00 84.12 90 ARG A CA 1
ATOM 698 C C . ARG A 1 90 ? -11.467 7.946 2.757 1.00 84.12 90 ARG A C 1
ATOM 700 O O . ARG A 1 90 ? -10.533 7.736 1.992 1.00 84.12 90 ARG A O 1
ATOM 707 N N . MET A 1 91 ? -12.720 7.574 2.494 1.00 84.56 91 MET A N 1
ATOM 708 C CA . MET A 1 91 ? -13.086 6.872 1.256 1.00 84.56 91 MET A CA 1
ATOM 709 C C . MET A 1 91 ? -12.756 7.709 0.016 1.00 84.56 91 MET A C 1
ATOM 711 O O . MET A 1 91 ? -12.107 7.214 -0.903 1.00 84.56 91 MET A O 1
ATOM 715 N N . LYS A 1 92 ? -13.110 9.000 0.019 1.00 87.81 92 LYS A N 1
ATOM 716 C CA . LYS A 1 92 ? -12.797 9.910 -1.091 1.00 87.81 92 LYS A CA 1
ATOM 717 C C . LYS A 1 92 ? -11.294 10.096 -1.280 1.00 87.81 92 LYS A C 1
ATOM 719 O O . LYS A 1 92 ? -10.823 10.066 -2.410 1.00 87.81 92 LYS A O 1
ATOM 724 N N . THR A 1 93 ? -10.528 10.242 -0.198 1.00 90.44 93 THR A N 1
ATOM 725 C CA . THR A 1 93 ? -9.066 10.365 -0.263 1.00 90.44 93 THR A CA 1
ATOM 726 C C . THR A 1 93 ? -8.424 9.142 -0.914 1.00 90.44 93 THR A C 1
ATOM 728 O O . THR A 1 93 ? -7.537 9.312 -1.743 1.00 90.44 93 THR A O 1
ATOM 731 N N . TRP A 1 94 ? -8.885 7.925 -0.602 1.00 84.94 94 TRP A N 1
ATOM 732 C CA . TRP A 1 94 ? -8.394 6.708 -1.260 1.00 84.94 94 TRP A CA 1
ATOM 733 C C . TRP A 1 94 ? -8.714 6.686 -2.758 1.00 84.94 94 TRP A C 1
ATOM 735 O O . TRP A 1 94 ? -7.845 6.322 -3.550 1.00 84.94 94 TRP A O 1
ATOM 745 N N . CYS A 1 95 ? -9.905 7.140 -3.161 1.00 86.19 95 CYS A N 1
ATOM 746 C CA . CYS A 1 95 ? -10.250 7.273 -4.577 1.00 86.19 95 CYS A CA 1
ATOM 747 C C . CYS A 1 95 ? -9.358 8.303 -5.289 1.00 86.19 95 CYS A C 1
ATOM 749 O O . CYS A 1 95 ? -8.782 7.997 -6.329 1.00 86.19 95 CYS A O 1
ATOM 751 N N . TYR A 1 96 ? -9.187 9.501 -4.717 1.00 88.81 96 TYR A N 1
ATOM 752 C CA . TYR A 1 96 ? -8.330 10.540 -5.302 1.00 88.81 96 TYR A CA 1
ATOM 753 C C . TYR A 1 96 ? -6.862 10.116 -5.379 1.00 88.81 96 TYR A C 1
ATOM 755 O O . TYR A 1 96 ? -6.212 10.374 -6.390 1.00 88.81 96 TYR A O 1
ATOM 763 N N . ALA A 1 97 ? -6.349 9.426 -4.357 1.00 90.81 97 ALA A N 1
ATOM 764 C CA . ALA A 1 97 ? -5.003 8.864 -4.381 1.00 90.81 97 ALA A CA 1
ATOM 765 C C . ALA A 1 97 ? -4.848 7.823 -5.500 1.00 90.81 97 ALA A C 1
ATOM 767 O O . ALA A 1 97 ? -3.838 7.835 -6.197 1.00 90.81 97 ALA A O 1
ATOM 768 N N . GLY A 1 98 ? -5.857 6.972 -5.716 1.00 88.81 98 GLY A N 1
ATOM 769 C CA . GLY A 1 98 ? -5.866 6.008 -6.817 1.00 88.81 98 GLY A CA 1
ATOM 770 C C . GLY A 1 98 ? -5.826 6.675 -8.192 1.00 88.81 98 GLY A C 1
ATOM 771 O O . GLY A 1 98 ? -4.981 6.330 -9.017 1.00 88.81 98 GLY A O 1
ATOM 772 N N . TYR A 1 99 ? -6.664 7.694 -8.416 1.00 88.81 99 TYR A N 1
ATOM 773 C CA . TYR A 1 99 ? -6.637 8.467 -9.662 1.00 88.81 99 TYR A CA 1
ATOM 774 C C . TYR A 1 99 ? -5.285 9.153 -9.882 1.00 88.81 99 TYR A C 1
ATOM 776 O O . TYR A 1 99 ? -4.720 9.052 -10.969 1.00 88.81 99 TYR A O 1
ATOM 784 N N . ALA A 1 100 ? -4.727 9.795 -8.851 1.00 92.25 100 ALA A N 1
ATOM 785 C CA . ALA A 1 100 ? -3.411 10.424 -8.932 1.00 92.25 100 ALA A CA 1
ATOM 786 C C . ALA A 1 100 ? -2.306 9.410 -9.279 1.00 92.25 100 ALA A C 1
ATOM 788 O O . ALA A 1 100 ? -1.460 9.693 -10.126 1.00 92.25 100 ALA A O 1
ATOM 789 N N . MET A 1 101 ? -2.344 8.212 -8.684 1.00 90.31 101 MET A N 1
ATOM 790 C CA . MET A 1 101 ? -1.395 7.136 -8.984 1.00 90.31 101 MET A CA 1
ATOM 791 C C . MET A 1 101 ? -1.479 6.705 -10.453 1.00 90.31 101 MET A C 1
ATOM 793 O O . MET A 1 101 ? -0.449 6.514 -11.092 1.00 90.31 101 MET A O 1
ATOM 797 N N . PHE A 1 102 ? -2.693 6.607 -11.005 1.00 89.12 102 PHE A N 1
ATOM 798 C CA . PHE A 1 102 ? -2.925 6.251 -12.407 1.00 89.12 102 PHE A CA 1
ATOM 799 C C . PHE A 1 102 ? -2.318 7.282 -13.370 1.00 89.12 102 PHE A C 1
ATOM 801 O O . PHE A 1 102 ? -1.635 6.909 -14.324 1.00 89.12 102 PHE A O 1
ATOM 808 N N . PHE A 1 103 ? -2.497 8.578 -13.083 1.00 90.81 103 PHE A N 1
ATOM 809 C CA . PHE A 1 103 ? -1.889 9.660 -13.864 1.00 90.81 103 PHE A CA 1
ATOM 810 C C . PHE A 1 103 ? -0.359 9.634 -13.803 1.00 90.81 103 PHE A C 1
ATOM 812 O O . PHE A 1 103 ? 0.296 9.742 -14.838 1.00 90.81 103 PHE A O 1
ATOM 819 N N . LEU A 1 104 ? 0.218 9.454 -12.612 1.00 93.31 104 LEU A N 1
ATOM 820 C CA . LEU A 1 104 ? 1.672 9.369 -12.450 1.00 93.31 104 LEU A CA 1
ATOM 821 C C . LEU A 1 104 ? 2.264 8.176 -13.208 1.00 93.31 104 LEU A C 1
ATOM 823 O O . LEU A 1 104 ? 3.308 8.311 -13.842 1.00 93.31 104 LEU A O 1
ATOM 827 N N . LEU A 1 105 ? 1.585 7.027 -13.185 1.00 91.69 105 LEU A N 1
ATOM 828 C CA . LEU A 1 105 ? 2.038 5.819 -13.875 1.00 91.69 105 LEU A CA 1
ATOM 829 C C . LEU A 1 105 ? 1.975 5.981 -15.400 1.00 91.69 105 LEU A C 1
ATOM 831 O O . LEU A 1 105 ? 2.887 5.549 -16.099 1.00 91.69 105 LEU A O 1
ATOM 835 N N . TYR A 1 106 ? 0.958 6.677 -15.914 1.00 89.44 106 TYR A N 1
ATOM 836 C CA . TYR A 1 106 ? 0.873 7.020 -17.334 1.00 89.44 106 TYR A CA 1
ATOM 837 C C . TYR A 1 106 ? 2.005 7.958 -17.784 1.00 89.44 106 TYR A C 1
ATOM 839 O O . TYR A 1 106 ? 2.644 7.709 -18.805 1.00 89.44 106 TYR A O 1
ATOM 847 N N . ILE A 1 107 ? 2.311 9.000 -17.000 1.00 92.19 107 ILE A N 1
ATOM 848 C CA . ILE A 1 107 ? 3.450 9.892 -17.279 1.00 92.19 107 ILE A CA 1
ATOM 849 C C . ILE A 1 107 ? 4.761 9.093 -17.271 1.00 92.19 107 ILE A C 1
ATOM 851 O O . ILE A 1 107 ? 5.579 9.239 -18.178 1.00 92.19 107 ILE A O 1
ATOM 855 N N . ALA A 1 108 ? 4.943 8.208 -16.286 1.00 89.88 108 ALA A N 1
ATOM 856 C CA . ALA A 1 108 ? 6.115 7.343 -16.205 1.00 89.88 108 ALA A CA 1
ATOM 857 C C . ALA A 1 108 ? 6.234 6.399 -17.415 1.00 89.88 108 ALA A C 1
ATOM 859 O O . ALA A 1 108 ? 7.345 6.173 -17.883 1.00 89.88 108 ALA A O 1
ATOM 860 N N . LEU A 1 109 ? 5.117 5.900 -17.958 1.00 90.19 109 LEU A N 1
ATOM 861 C CA . LEU A 1 109 ? 5.082 5.085 -19.178 1.00 90.19 109 LEU A CA 1
ATOM 862 C C . LEU A 1 109 ? 5.588 5.847 -20.406 1.00 90.19 109 LEU A C 1
ATOM 864 O O . LEU A 1 109 ? 6.412 5.312 -21.144 1.00 90.19 109 LEU A O 1
ATOM 868 N N . ILE A 1 110 ? 5.128 7.089 -20.605 1.00 88.62 110 ILE A N 1
ATOM 869 C CA . ILE A 1 110 ? 5.577 7.936 -21.724 1.00 88.62 110 ILE A CA 1
ATOM 870 C C . ILE A 1 110 ? 7.087 8.153 -21.639 1.00 88.62 110 ILE A C 1
ATOM 872 O O . ILE A 1 110 ? 7.794 7.971 -22.626 1.00 88.62 110 ILE A O 1
ATOM 876 N N . ILE A 1 111 ? 7.581 8.502 -20.448 1.00 89.94 111 ILE A N 1
ATOM 877 C CA . ILE A 1 111 ? 9.009 8.736 -20.225 1.00 89.94 111 ILE A CA 1
ATOM 878 C C . ILE A 1 111 ? 9.790 7.435 -20.452 1.00 89.94 111 ILE A C 1
ATOM 880 O O . ILE A 1 111 ? 10.746 7.427 -21.218 1.00 89.94 111 ILE A O 1
ATOM 884 N N . ALA A 1 112 ? 9.369 6.320 -19.850 1.00 88.12 112 ALA A N 1
ATOM 885 C CA . ALA A 1 112 ? 10.039 5.026 -19.978 1.00 88.12 112 ALA A CA 1
ATOM 886 C C . ALA A 1 112 ? 10.109 4.524 -21.428 1.00 88.12 112 ALA A C 1
ATOM 888 O O . ALA A 1 112 ? 11.144 3.992 -21.830 1.00 88.12 112 ALA A O 1
ATOM 889 N N . GLY A 1 113 ? 9.051 4.741 -22.217 1.00 84.12 113 GLY A N 1
ATOM 890 C CA . GLY A 1 113 ? 9.007 4.389 -23.637 1.00 84.12 113 GLY A CA 1
ATOM 891 C C . GLY A 1 113 ? 10.064 5.103 -24.482 1.00 84.12 113 GLY A C 1
ATOM 892 O O . GLY A 1 113 ? 10.476 4.572 -25.508 1.00 84.12 113 GLY A O 1
ATOM 893 N N . MET A 1 114 ? 10.559 6.264 -24.038 1.00 84.19 114 MET A N 1
ATOM 894 C CA . MET A 1 114 ? 11.645 6.977 -24.719 1.00 84.19 114 MET A CA 1
ATOM 895 C C . MET A 1 114 ? 13.037 6.418 -24.400 1.00 84.19 114 MET A C 1
ATOM 897 O O . MET A 1 114 ? 13.960 6.631 -25.181 1.00 84.19 114 MET A O 1
ATOM 901 N N . PHE A 1 115 ? 13.209 5.727 -23.268 1.00 85.19 115 PHE A N 1
ATOM 902 C CA . PHE A 1 115 ? 14.520 5.245 -22.818 1.00 85.19 115 PHE A CA 1
ATOM 903 C C . PHE A 1 115 ? 14.744 3.758 -23.095 1.00 85.19 115 PHE A C 1
ATOM 905 O O . PHE A 1 115 ? 15.822 3.386 -23.551 1.00 85.19 115 PHE A O 1
ATOM 912 N N . ASN A 1 116 ? 13.777 2.890 -22.771 1.00 85.06 116 ASN A N 1
ATOM 913 C CA . ASN A 1 116 ? 13.977 1.442 -22.851 1.00 85.06 116 ASN A CA 1
ATOM 914 C C . ASN A 1 116 ? 12.652 0.673 -22.983 1.00 85.06 116 ASN A C 1
ATOM 916 O O . ASN A 1 116 ? 11.768 0.772 -22.128 1.00 85.06 116 ASN A O 1
ATOM 920 N N . GLU A 1 117 ? 12.561 -0.177 -24.009 1.00 82.25 117 GLU A N 1
ATOM 921 C CA . GLU A 1 117 ? 11.400 -1.033 -24.281 1.00 82.25 117 GLU A CA 1
ATOM 922 C C . GLU A 1 117 ? 11.088 -1.996 -23.121 1.00 82.25 117 GLU A C 1
ATOM 924 O O . GLU A 1 117 ? 9.925 -2.200 -22.769 1.00 82.25 117 GLU A O 1
ATOM 929 N N . THR A 1 118 ? 12.115 -2.515 -22.441 1.00 86.19 118 THR A N 1
ATOM 930 C CA . THR A 1 118 ? 11.946 -3.425 -21.292 1.00 86.19 118 THR A CA 1
ATOM 931 C C . THR A 1 118 ? 11.274 -2.719 -20.109 1.00 86.19 118 THR A C 1
ATOM 933 O O . THR A 1 118 ? 10.368 -3.260 -19.467 1.00 86.19 118 THR A O 1
ATOM 936 N N . VAL A 1 119 ? 11.681 -1.477 -19.827 1.00 85.94 119 VAL A N 1
ATOM 937 C CA . VAL A 1 119 ? 11.104 -0.671 -18.738 1.00 85.94 119 VAL A CA 1
ATOM 938 C C . VAL A 1 119 ? 9.660 -0.298 -19.079 1.00 85.94 119 VAL A C 1
ATOM 940 O O . VAL A 1 119 ? 8.776 -0.394 -18.234 1.00 85.94 119 VAL A O 1
ATOM 943 N N . MET A 1 120 ? 9.380 0.019 -20.342 1.00 87.50 120 MET A N 1
ATOM 944 C CA . MET A 1 120 ? 8.017 0.258 -20.809 1.00 87.50 120 MET A CA 1
ATOM 945 C C . MET A 1 120 ? 7.111 -0.972 -20.629 1.00 87.50 120 MET A C 1
ATOM 947 O O . MET A 1 120 ? 6.029 -0.840 -20.059 1.00 87.50 120 MET A O 1
ATOM 951 N N . MET A 1 121 ? 7.543 -2.169 -21.049 1.00 86.75 121 MET A N 1
ATOM 952 C CA . MET A 1 121 ? 6.742 -3.395 -20.900 1.00 86.75 121 MET A CA 1
ATOM 953 C C . MET A 1 121 ? 6.447 -3.725 -19.434 1.00 86.75 121 MET A C 1
ATOM 955 O O . MET A 1 121 ? 5.316 -4.075 -19.093 1.00 86.75 121 MET A O 1
ATOM 959 N N . THR A 1 122 ? 7.438 -3.575 -18.550 1.00 89.12 122 THR A N 1
ATOM 960 C CA . THR A 1 122 ? 7.240 -3.795 -17.107 1.00 89.12 122 THR A CA 1
ATOM 961 C C . THR A 1 122 ? 6.267 -2.788 -16.495 1.00 89.12 122 THR A C 1
ATOM 963 O O . THR A 1 122 ? 5.367 -3.194 -15.760 1.00 89.12 122 THR A O 1
ATOM 966 N N . LEU A 1 123 ? 6.362 -1.498 -16.837 1.00 88.94 123 LEU A N 1
ATOM 967 C CA . LEU A 1 123 ? 5.393 -0.495 -16.384 1.00 88.94 123 LEU A CA 1
ATOM 968 C C . LEU A 1 123 ? 3.985 -0.760 -16.934 1.00 88.94 123 LEU A C 1
ATOM 970 O O . LEU A 1 123 ? 3.009 -0.587 -16.207 1.00 88.94 123 LEU A O 1
ATOM 974 N N . LEU A 1 124 ? 3.868 -1.215 -18.183 1.00 90.19 124 LEU A N 1
ATOM 975 C CA . LEU A 1 124 ? 2.586 -1.551 -18.803 1.00 90.19 124 LEU A CA 1
ATOM 976 C C . LEU A 1 124 ? 1.940 -2.759 -18.112 1.00 90.19 124 LEU A C 1
ATOM 978 O O . LEU A 1 124 ? 0.746 -2.728 -17.814 1.00 90.19 124 LEU A O 1
ATOM 982 N N . ALA A 1 125 ? 2.729 -3.780 -17.766 1.00 90.88 125 ALA A N 1
ATOM 983 C CA . ALA A 1 125 ? 2.262 -4.912 -16.970 1.00 90.88 125 ALA A CA 1
ATOM 984 C C . ALA A 1 125 ? 1.770 -4.467 -15.581 1.00 90.88 125 ALA A C 1
ATOM 986 O O . ALA A 1 125 ? 0.696 -4.882 -15.147 1.00 90.88 125 ALA A O 1
ATOM 987 N N . VAL A 1 126 ? 2.502 -3.575 -14.901 1.00 91.44 126 VAL A N 1
ATOM 988 C CA . VAL A 1 126 ? 2.073 -3.012 -13.609 1.00 91.44 126 VAL A CA 1
ATOM 989 C C . VAL A 1 126 ? 0.786 -2.198 -13.760 1.00 91.44 126 VAL A C 1
ATOM 991 O O . VAL A 1 126 ? -0.112 -2.329 -12.930 1.00 91.44 126 VAL A O 1
ATOM 994 N N . PHE A 1 127 ? 0.655 -1.403 -14.823 1.00 90.81 127 PHE A N 1
ATOM 995 C CA . PHE A 1 127 ? -0.554 -0.633 -15.118 1.00 90.81 127 PHE A CA 1
ATOM 996 C C . PHE A 1 127 ? -1.769 -1.536 -15.355 1.00 90.81 127 PHE A C 1
ATOM 998 O O . PHE A 1 127 ? -2.827 -1.316 -14.764 1.00 90.81 127 PHE A O 1
ATOM 1005 N N . ALA A 1 128 ? -1.605 -2.591 -16.159 1.00 91.38 128 ALA A N 1
ATOM 1006 C CA . ALA A 1 128 ? -2.648 -3.577 -16.423 1.00 91.38 128 ALA A CA 1
ATOM 1007 C C . ALA A 1 128 ? -3.060 -4.313 -15.139 1.00 91.38 128 ALA A C 1
ATOM 1009 O O . ALA A 1 128 ? -4.249 -4.402 -14.838 1.00 91.38 128 ALA A O 1
ATOM 1010 N N . CYS A 1 129 ? -2.092 -4.767 -14.336 1.00 92.25 129 CYS A N 1
ATOM 1011 C CA . CYS A 1 129 ? -2.352 -5.381 -13.034 1.00 92.25 129 CYS A CA 1
ATOM 1012 C C . CYS A 1 129 ? -3.067 -4.423 -12.075 1.00 92.25 129 CYS A C 1
ATOM 1014 O O . CYS A 1 129 ? -4.001 -4.832 -11.391 1.00 92.25 129 CYS A O 1
ATOM 1016 N N . TYR A 1 130 ? -2.666 -3.150 -12.027 1.00 90.56 130 TYR A N 1
ATOM 1017 C CA . TYR A 1 130 ? -3.320 -2.147 -11.190 1.00 90.56 130 TYR A CA 1
ATOM 1018 C C . TYR A 1 130 ? -4.782 -1.946 -11.602 1.00 90.56 130 TYR A C 1
ATOM 1020 O O . TYR A 1 130 ? -5.673 -1.989 -10.753 1.00 90.56 130 TYR A O 1
ATOM 1028 N N . TRP A 1 131 ? -5.040 -1.800 -12.903 1.00 90.94 131 TRP A N 1
ATOM 1029 C CA . TRP A 1 131 ? -6.392 -1.672 -13.441 1.00 90.94 131 TRP A CA 1
ATOM 1030 C C . TRP A 1 131 ? -7.250 -2.909 -13.139 1.00 90.94 131 TRP A C 1
ATOM 1032 O O . TRP A 1 131 ? -8.381 -2.778 -12.675 1.00 90.94 131 TRP A O 1
ATOM 1042 N N . LEU A 1 132 ? -6.686 -4.111 -13.297 1.00 92.06 132 LEU A N 1
ATOM 1043 C CA . LEU A 1 132 ? -7.346 -5.380 -12.985 1.00 92.06 132 LEU A CA 1
ATOM 1044 C C . LEU A 1 132 ? -7.678 -5.484 -11.485 1.00 92.06 132 LEU A C 1
ATOM 1046 O O . LEU A 1 132 ? -8.796 -5.841 -11.119 1.00 92.06 132 LEU A O 1
ATOM 1050 N N . CYS A 1 133 ? -6.757 -5.094 -10.600 1.00 90.00 133 CYS A N 1
ATOM 1051 C CA . CYS A 1 133 ? -7.005 -5.031 -9.158 1.00 90.00 133 CYS A CA 1
ATOM 1052 C C . CYS A 1 133 ? -8.144 -4.066 -8.805 1.00 90.00 133 CYS A C 1
ATOM 1054 O O . CYS A 1 133 ? -8.995 -4.407 -7.984 1.00 90.00 133 CYS A O 1
ATOM 1056 N N . VAL A 1 134 ? -8.188 -2.878 -9.419 1.00 87.69 134 VAL A N 1
ATOM 1057 C CA . VAL A 1 134 ? -9.291 -1.922 -9.221 1.00 87.69 134 VAL A CA 1
ATOM 1058 C C . VAL A 1 134 ? -10.609 -2.517 -9.711 1.00 87.69 134 VAL A C 1
ATOM 1060 O O . VAL A 1 134 ? -11.609 -2.432 -9.001 1.00 87.69 134 VAL A O 1
ATOM 1063 N N . PHE A 1 135 ? -10.601 -3.179 -10.868 1.00 89.25 135 PHE A N 1
ATOM 1064 C CA . PHE A 1 135 ? -11.776 -3.840 -11.426 1.00 89.25 135 PHE A CA 1
ATOM 1065 C C . PHE A 1 135 ? -12.299 -4.965 -10.519 1.00 89.25 135 PHE A C 1
ATOM 1067 O O . PHE A 1 135 ? -13.483 -4.988 -10.192 1.00 89.25 135 PHE A O 1
ATOM 1074 N N . ILE A 1 136 ? -11.427 -5.856 -10.031 1.00 90.69 136 ILE A N 1
ATOM 1075 C CA . ILE A 1 136 ? -11.812 -6.909 -9.076 1.00 90.69 136 ILE A CA 1
ATOM 1076 C C . ILE A 1 136 ? -12.382 -6.288 -7.803 1.00 90.69 136 ILE A C 1
ATOM 1078 O O . ILE A 1 136 ? -13.429 -6.723 -7.328 1.00 90.69 136 ILE A O 1
ATOM 1082 N N . CYS A 1 137 ? -11.714 -5.275 -7.247 1.00 87.69 137 CYS A N 1
ATOM 1083 C CA . CYS A 1 137 ? -12.194 -4.589 -6.053 1.00 87.69 137 CYS A CA 1
ATOM 1084 C C . CYS A 1 137 ? -13.579 -3.971 -6.276 1.00 87.69 137 CYS A C 1
ATOM 1086 O O . CYS A 1 137 ? -14.424 -4.088 -5.393 1.00 87.69 137 CYS A O 1
ATOM 1088 N N . ALA A 1 138 ? -13.830 -3.367 -7.441 1.00 86.50 138 ALA A N 1
ATOM 1089 C CA . ALA A 1 138 ? -15.138 -2.824 -7.793 1.00 86.50 138 ALA A CA 1
ATOM 1090 C C . ALA A 1 138 ? -16.210 -3.926 -7.815 1.00 86.50 138 ALA A C 1
ATOM 1092 O O . ALA A 1 138 ? -17.202 -3.818 -7.100 1.00 86.50 138 ALA A O 1
ATOM 1093 N N . VAL A 1 139 ? -15.959 -5.035 -8.517 1.00 89.25 139 VAL A N 1
ATOM 1094 C CA . VAL A 1 139 ? -16.897 -6.170 -8.606 1.00 89.25 139 VAL A CA 1
ATOM 1095 C C . VAL A 1 139 ? -17.158 -6.815 -7.241 1.00 89.25 139 VAL A C 1
ATOM 1097 O O . VAL A 1 139 ? -18.281 -7.209 -6.933 1.00 89.25 139 VAL A O 1
ATOM 1100 N N . VAL A 1 140 ? -16.129 -6.963 -6.403 1.00 90.00 140 VAL A N 1
ATOM 1101 C CA . VAL A 1 140 ? -16.287 -7.526 -5.055 1.00 90.00 140 VAL A CA 1
ATOM 1102 C C . VAL A 1 140 ? -17.102 -6.587 -4.172 1.00 90.00 140 VAL A C 1
ATOM 1104 O O . VAL A 1 140 ? -17.971 -7.056 -3.442 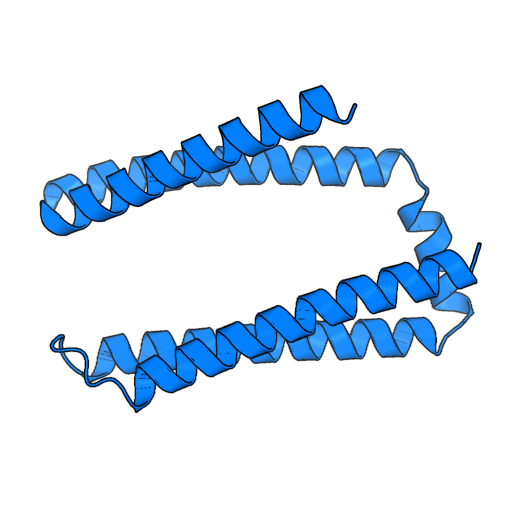1.00 90.00 140 VAL A O 1
ATOM 1107 N N . LEU A 1 141 ? -16.853 -5.277 -4.237 1.00 85.25 141 LEU A N 1
ATOM 1108 C CA . LEU A 1 141 ? -17.611 -4.297 -3.464 1.00 85.25 141 LEU A CA 1
ATOM 1109 C C . LEU A 1 141 ? -19.076 -4.233 -3.906 1.00 85.25 141 LEU A C 1
ATOM 1111 O O . LEU A 1 141 ? -19.938 -4.193 -3.037 1.00 85.25 141 LEU A O 1
ATOM 1115 N N . GLU A 1 142 ? -19.364 -4.309 -5.208 1.00 84.94 142 GLU A N 1
ATOM 1116 C CA . GLU A 1 142 ? -20.737 -4.395 -5.734 1.00 84.94 142 GLU A CA 1
ATOM 1117 C C . GLU A 1 142 ? -21.489 -5.647 -5.273 1.00 84.94 142 GLU A C 1
ATOM 1119 O O . GLU A 1 142 ? -22.703 -5.616 -5.142 1.00 84.94 142 GLU A O 1
ATOM 1124 N N . LYS A 1 143 ? -20.791 -6.763 -5.033 1.00 79.75 143 LYS A N 1
ATOM 1125 C CA . LYS A 1 143 ? -21.422 -7.994 -4.527 1.00 79.75 143 LYS A CA 1
ATOM 1126 C C . LYS A 1 143 ? -21.638 -7.997 -3.016 1.00 79.75 143 LYS A C 1
ATOM 1128 O O . LYS A 1 143 ? -22.418 -8.805 -2.520 1.00 79.75 143 LYS A O 1
ATOM 1133 N N . VAL A 1 144 ? -20.863 -7.201 -2.282 1.00 78.25 144 VAL A N 1
ATOM 1134 C CA . VAL A 1 144 ? -20.875 -7.170 -0.811 1.00 78.25 144 VAL A CA 1
ATOM 1135 C C . VAL A 1 144 ? -21.796 -6.073 -0.270 1.00 78.25 144 VAL A C 1
ATOM 1137 O O . VAL A 1 144 ? -22.307 -6.233 0.840 1.00 78.25 144 VAL A O 1
ATOM 1140 N N . MET A 1 145 ? -21.972 -4.973 -1.010 1.00 60.22 145 MET A N 1
ATOM 1141 C CA . MET A 1 145 ? -22.909 -3.883 -0.697 1.00 60.22 145 MET A CA 1
ATOM 1142 C C . MET A 1 145 ? -24.281 -4.143 -1.308 1.00 60.22 145 MET A C 1
ATOM 1144 O O . MET A 1 145 ? -25.269 -3.783 -0.632 1.00 60.22 145 MET A O 1
#

pLDDT: mean 81.28, std 8.96, range [54.38, 93.31]

Mean predicted aligned error: 8.74 Å

Sequence (145 aa):
MENKMKKRLKKRNFGCVGLIGCGILSVYVGNCMTLPVDLDFSTGFYTGLGFALIASAIITIIKNLRIIHSEEKLKEKTLAEYDERNQAIRMKTWCYAGYAMFFLLYIALIIAGMFNETVMMTLLAVFACYWLCVFICAVVLEKVM